Protein AF-A0A2N0W0Y1-F1 (afdb_monomer)

Sequence (70 aa):
MATITVRNLDDEVKELLRIAAAQKGHSMEEEARLILKQALTTPASGVGLGSQLRQRFSLLHVDTLELPSK

pLDDT: mean 84.3, std 10.61, range [56.19, 95.38]

Nearest PDB structures (foldseek):
  2bsq-assembly1_E  TM=5.534E-01  e=1.812E-01  Neisseria gonorrhoeae
  3h87-assembly1_C  TM=7.431E-01  e=6.757E-01  Mycobacterium tuberculosis H37Rv

Radius of gyration: 21.27 Å; Cα contacts (8 Å, |Δi|>4): 16; chains: 1; bounding box: 55×42×42 Å

Solvent-accessible surface area (backbone atoms only — not comparable to full-atom values): 4573 Å² total; per-residue (Å²): 137,90,85,84,85,82,76,90,67,54,68,67,60,54,51,51,43,46,50,53,8,59,77,70,74,47,51,52,67,56,40,52,50,50,50,53,47,47,66,70,67,45,68,78,67,81,57,45,73,68,54,48,50,49,59,72,45,66,84,59,87,73,92,73,81,84,75,79,85,131

Mean predicted aligned error: 11.82 Å

Structure (mmCIF, N/CA/C/O backbone):
data_AF-A0A2N0W0Y1-F1
#
_entry.id   AF-A0A2N0W0Y1-F1
#
loop_
_atom_site.group_PDB
_atom_site.id
_atom_site.type_symbol
_atom_site.label_atom_id
_atom_site.label_alt_id
_atom_site.label_comp_id
_atom_site.label_asym_id
_atom_site.label_entity_id
_atom_site.label_seq_id
_atom_site.pdbx_PDB_ins_code
_atom_site.Cartn_x
_atom_site.Cartn_y
_atom_site.Cartn_z
_atom_site.occupancy
_atom_site.B_iso_or_equiv
_atom_site.auth_seq_id
_atom_site.auth_comp_id
_atom_site.auth_asym_id
_atom_site.auth_atom_id
_atom_site.pdbx_PDB_model_num
ATOM 1 N N . MET A 1 1 ? -7.957 20.524 -2.777 1.00 65.44 1 MET A N 1
ATOM 2 C CA . MET A 1 1 ? -8.051 19.227 -2.074 1.00 65.44 1 MET A CA 1
ATOM 3 C C . MET A 1 1 ? -8.836 18.295 -2.970 1.00 65.44 1 MET A C 1
ATOM 5 O O . MET A 1 1 ? -9.934 18.662 -3.364 1.00 65.44 1 MET A O 1
ATOM 9 N N . ALA A 1 2 ? -8.254 17.169 -3.367 1.00 79.62 2 ALA A N 1
ATOM 10 C CA . ALA A 1 2 ? -9.003 16.118 -4.042 1.00 79.62 2 ALA A CA 1
ATOM 11 C C . ALA A 1 2 ? -9.448 15.122 -2.970 1.00 79.62 2 ALA A C 1
ATOM 13 O O . ALA A 1 2 ? -8.619 14.677 -2.177 1.00 79.62 2 ALA A O 1
ATOM 14 N N . THR A 1 3 ? -10.738 14.811 -2.920 1.00 87.19 3 THR A N 1
ATOM 15 C CA . THR A 1 3 ? -11.292 13.838 -1.974 1.00 87.19 3 THR A CA 1
ATOM 16 C C . THR A 1 3 ? -11.630 12.569 -2.736 1.00 87.19 3 THR A C 1
ATOM 18 O O . THR A 1 3 ? -12.330 12.619 -3.744 1.00 87.19 3 THR A O 1
ATOM 21 N N . ILE A 1 4 ? -11.133 11.436 -2.249 1.00 87.69 4 ILE A N 1
ATOM 22 C CA . ILE A 1 4 ? -11.458 10.110 -2.771 1.00 87.69 4 ILE A CA 1
ATOM 23 C C . ILE A 1 4 ? -12.178 9.357 -1.657 1.00 87.69 4 ILE A C 1
ATOM 25 O O . ILE A 1 4 ? -11.692 9.297 -0.529 1.00 87.69 4 ILE A O 1
ATOM 29 N N . THR A 1 5 ? -13.341 8.789 -1.966 1.00 91.06 5 THR A N 1
ATOM 30 C CA . THR A 1 5 ? -14.094 7.939 -1.039 1.00 91.06 5 THR A CA 1
ATOM 31 C C . THR A 1 5 ? -14.076 6.513 -1.561 1.00 91.06 5 THR A C 1
ATOM 33 O O . THR A 1 5 ? -14.610 6.236 -2.633 1.00 91.06 5 THR A O 1
ATOM 36 N N . VAL A 1 6 ? -13.481 5.604 -0.793 1.00 88.44 6 VAL A N 1
ATOM 37 C CA . VAL A 1 6 ? -13.494 4.168 -1.088 1.00 88.44 6 VAL A CA 1
ATOM 38 C C . VAL A 1 6 ? -14.660 3.546 -0.327 1.00 88.44 6 VAL A C 1
ATOM 40 O O . VAL A 1 6 ? -14.698 3.584 0.901 1.00 88.44 6 VAL A O 1
ATOM 43 N N . ARG A 1 7 ? -15.653 3.030 -1.056 1.00 92.75 7 ARG A N 1
ATOM 44 C CA . ARG A 1 7 ? -16.815 2.340 -0.474 1.00 92.75 7 ARG A CA 1
ATOM 45 C C . ARG A 1 7 ? -16.519 0.847 -0.381 1.00 92.75 7 ARG A C 1
ATOM 47 O O . ARG A 1 7 ? -15.846 0.324 -1.261 1.00 92.75 7 ARG A O 1
ATOM 54 N N . ASN A 1 8 ? -17.073 0.185 0.635 1.00 91.88 8 ASN A N 1
ATOM 55 C CA . ASN A 1 8 ? -16.908 -1.255 0.867 1.00 91.88 8 ASN A CA 1
ATOM 56 C C . ASN A 1 8 ? -15.430 -1.682 0.914 1.00 91.88 8 ASN A C 1
ATOM 58 O O . ASN A 1 8 ? -15.048 -2.663 0.287 1.00 91.88 8 ASN A O 1
ATOM 62 N N . LEU A 1 9 ? -14.590 -0.906 1.608 1.00 90.62 9 LEU A N 1
ATOM 63 C CA . LEU A 1 9 ? -13.213 -1.316 1.865 1.00 90.62 9 LEU A CA 1
ATOM 64 C C . LEU A 1 9 ? -13.229 -2.505 2.828 1.00 90.62 9 LEU A C 1
ATOM 66 O O . LEU A 1 9 ? -13.825 -2.389 3.898 1.00 90.62 9 LEU A O 1
ATOM 70 N N . ASP A 1 10 ? -12.565 -3.598 2.455 1.00 95.12 10 ASP A N 1
ATOM 71 C CA . ASP A 1 10 ? -12.433 -4.770 3.317 1.00 95.12 10 ASP A CA 1
ATOM 72 C C . ASP A 1 10 ? -11.838 -4.385 4.677 1.00 95.12 10 ASP A C 1
ATOM 74 O O . ASP A 1 10 ? -10.832 -3.669 4.759 1.00 95.12 10 ASP A O 1
ATOM 78 N N . ASP A 1 11 ? -12.445 -4.886 5.754 1.00 93.00 11 ASP A N 1
ATOM 79 C CA . ASP A 1 11 ? -12.017 -4.580 7.123 1.00 93.00 11 ASP A CA 1
ATOM 80 C C . ASP A 1 11 ? -10.572 -5.034 7.382 1.00 93.00 11 ASP A C 1
ATOM 82 O O . ASP A 1 11 ? -9.820 -4.356 8.084 1.00 93.00 11 ASP A O 1
ATOM 86 N N . GLU A 1 12 ? -10.144 -6.127 6.744 1.00 95.25 12 GLU A N 1
ATOM 87 C CA . GLU A 1 12 ? -8.755 -6.588 6.783 1.00 95.25 12 GLU A CA 1
ATOM 88 C C . GLU A 1 12 ? -7.801 -5.550 6.175 1.00 95.25 12 GLU A C 1
ATOM 90 O O . GLU A 1 12 ? -6.790 -5.196 6.782 1.00 95.25 12 GLU A O 1
ATOM 95 N N . VAL A 1 13 ? -8.146 -4.989 5.012 1.00 93.00 13 VAL A N 1
ATOM 96 C CA . VAL A 1 13 ? -7.329 -3.964 4.345 1.00 93.00 13 VAL A CA 1
ATOM 97 C C . VAL A 1 13 ? -7.257 -2.697 5.195 1.00 93.00 13 VAL A C 1
ATOM 99 O O . VAL A 1 13 ? -6.198 -2.077 5.299 1.00 93.00 13 VAL A O 1
ATOM 102 N N . LYS A 1 14 ? -8.359 -2.324 5.850 1.00 92.88 14 LYS A N 1
ATOM 103 C CA . LYS A 1 14 ? -8.399 -1.185 6.772 1.00 92.88 14 LYS A CA 1
ATOM 104 C C . LYS A 1 14 ? -7.478 -1.390 7.979 1.00 92.88 14 LYS A C 1
ATOM 106 O O . LYS A 1 14 ? -6.761 -0.459 8.355 1.00 92.88 14 LYS A O 1
ATOM 111 N N . GLU A 1 15 ? -7.464 -2.583 8.572 1.00 95.00 15 GLU A N 1
ATOM 112 C CA . GLU A 1 15 ? -6.563 -2.892 9.688 1.00 95.00 15 GLU A CA 1
ATOM 113 C C . GLU A 1 15 ? -5.098 -2.943 9.255 1.00 95.00 15 GLU A C 1
ATOM 115 O O . GLU A 1 15 ? -4.243 -2.359 9.925 1.00 95.00 15 GLU A O 1
ATOM 120 N N . LEU A 1 16 ? -4.798 -3.544 8.102 1.00 94.75 16 LEU A N 1
ATOM 121 C CA . LEU A 1 16 ? -3.449 -3.536 7.534 1.00 94.75 16 LEU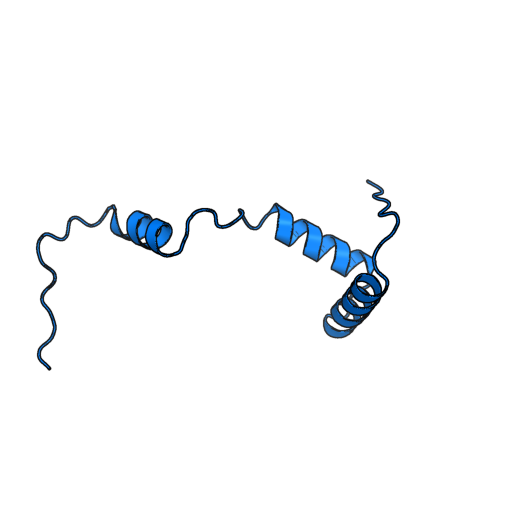 A CA 1
ATOM 122 C C . LEU A 1 16 ? -2.956 -2.107 7.283 1.00 94.75 16 LEU A C 1
ATOM 124 O O . LEU A 1 16 ? -1.821 -1.780 7.631 1.00 94.75 16 LEU A O 1
ATOM 128 N N . LEU A 1 17 ? -3.818 -1.232 6.760 1.00 94.12 17 LEU A N 1
ATOM 129 C CA . LEU A 1 17 ? -3.500 0.179 6.550 1.00 94.12 17 LEU A CA 1
ATOM 130 C C . LEU A 1 17 ? -3.214 0.899 7.877 1.00 94.12 17 LEU A C 1
ATOM 132 O O . LEU A 1 17 ? -2.276 1.692 7.963 1.00 94.12 17 LEU A O 1
ATOM 136 N N . ARG A 1 18 ? -3.982 0.599 8.933 1.00 93.88 18 ARG A N 1
ATOM 137 C CA . ARG A 1 18 ? -3.757 1.150 10.278 1.00 93.88 18 ARG A CA 1
ATOM 138 C C . ARG A 1 18 ? -2.405 0.723 10.843 1.00 93.88 18 ARG A C 1
ATOM 140 O O . ARG A 1 18 ? -1.681 1.553 11.391 1.00 93.88 18 ARG A O 1
ATOM 147 N N . ILE A 1 19 ? -2.076 -0.562 10.721 1.00 95.06 19 ILE A N 1
ATOM 148 C CA . ILE A 1 19 ? -0.818 -1.130 11.213 1.00 95.06 19 ILE A CA 1
ATOM 149 C C . ILE A 1 19 ? 0.364 -0.537 10.441 1.00 95.06 19 ILE A C 1
ATOM 151 O O . ILE A 1 19 ? 1.316 -0.074 11.065 1.00 95.06 19 ILE A O 1
ATOM 155 N N . ALA A 1 20 ? 0.287 -0.490 9.109 1.00 93.56 20 ALA A N 1
ATOM 156 C CA . ALA A 1 20 ? 1.333 0.076 8.260 1.00 93.56 20 ALA A CA 1
ATOM 157 C C . ALA A 1 20 ? 1.603 1.554 8.586 1.00 93.56 20 ALA A C 1
ATOM 159 O O . ALA A 1 20 ? 2.758 1.959 8.725 1.00 93.56 20 ALA A O 1
ATOM 160 N N . ALA A 1 21 ? 0.543 2.342 8.793 1.00 95.38 21 ALA A N 1
ATOM 161 C CA . ALA A 1 21 ? 0.653 3.743 9.184 1.00 95.38 21 ALA A CA 1
ATOM 162 C C . ALA A 1 21 ? 1.329 3.908 10.557 1.00 95.38 21 ALA A C 1
ATOM 164 O O . ALA A 1 21 ? 2.251 4.712 10.708 1.00 95.38 21 ALA A O 1
ATOM 165 N N . ALA A 1 22 ? 0.926 3.097 11.544 1.00 94.75 22 ALA A N 1
ATOM 166 C CA . ALA A 1 22 ? 1.513 3.112 12.884 1.00 94.75 22 ALA A CA 1
ATOM 167 C C . ALA A 1 22 ? 2.998 2.714 12.878 1.00 94.75 22 ALA A C 1
ATOM 169 O O . ALA A 1 22 ? 3.802 3.345 13.560 1.00 94.75 22 ALA A O 1
ATOM 170 N N . GLN A 1 23 ? 3.377 1.713 12.078 1.00 94.69 23 GLN A N 1
ATOM 171 C CA . GLN A 1 23 ? 4.770 1.276 11.930 1.00 94.69 23 GLN A CA 1
ATOM 172 C C . GLN A 1 23 ? 5.668 2.365 11.335 1.00 94.69 23 GLN A C 1
ATOM 174 O O . GLN A 1 23 ? 6.832 2.477 11.713 1.00 94.69 23 GLN A O 1
ATOM 179 N N . LYS A 1 24 ? 5.134 3.171 10.414 1.00 92.50 24 LYS A N 1
ATOM 180 C CA . LYS A 1 24 ? 5.871 4.250 9.742 1.00 92.50 24 LYS A CA 1
ATOM 181 C C . LYS A 1 24 ? 5.775 5.601 10.458 1.00 92.50 24 LYS A C 1
ATOM 183 O O . LYS A 1 24 ? 6.438 6.546 10.045 1.00 92.50 24 LYS A O 1
ATOM 188 N N . GLY A 1 25 ? 4.985 5.703 11.530 1.00 94.06 25 GLY A N 1
ATOM 189 C CA . GLY A 1 25 ? 4.822 6.940 12.301 1.00 94.06 25 GLY A CA 1
ATOM 190 C C . GLY A 1 25 ? 4.017 8.022 11.574 1.00 94.06 25 GLY A C 1
ATOM 191 O O . GLY A 1 25 ? 4.247 9.214 11.786 1.00 94.06 25 GLY A O 1
ATOM 192 N N . HIS A 1 26 ? 3.087 7.630 10.702 1.00 93.94 26 HIS A N 1
ATOM 193 C CA . HIS A 1 26 ? 2.245 8.549 9.936 1.00 93.94 26 HIS A CA 1
ATOM 194 C C . HIS A 1 26 ? 0.755 8.270 10.155 1.00 93.94 26 HIS A C 1
ATOM 196 O O . HIS A 1 26 ? 0.367 7.262 10.747 1.00 93.94 26 HIS A O 1
ATOM 202 N N . SER A 1 27 ? -0.104 9.193 9.713 1.00 93.25 27 SER A N 1
ATOM 203 C CA . SER A 1 27 ? -1.550 8.980 9.771 1.00 93.25 27 SER A CA 1
ATOM 204 C C . SER A 1 27 ? -1.982 7.929 8.746 1.00 93.25 27 SER A C 1
ATOM 206 O O . SER A 1 27 ? -1.325 7.713 7.728 1.00 93.25 27 SER A O 1
ATOM 208 N N . MET A 1 28 ? -3.129 7.299 8.991 1.00 93.06 28 MET A N 1
ATOM 209 C CA . MET A 1 28 ? -3.725 6.349 8.04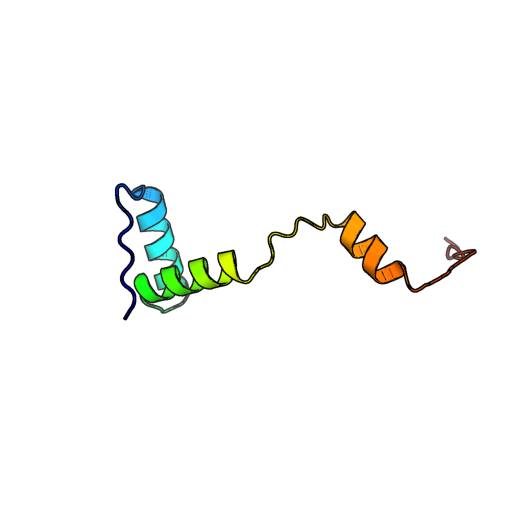8 1.00 93.06 28 MET A CA 1
ATOM 210 C C . MET A 1 28 ? -3.968 6.980 6.664 1.00 93.06 28 MET A C 1
ATOM 212 O O . MET A 1 28 ? -3.776 6.325 5.643 1.00 93.06 28 MET A O 1
ATOM 216 N N . GLU A 1 29 ? -4.360 8.259 6.624 1.00 92.06 29 GLU A N 1
ATOM 217 C CA . GLU A 1 29 ? -4.552 9.003 5.374 1.00 92.06 29 GLU A CA 1
ATOM 218 C C . GLU A 1 29 ? -3.229 9.214 4.625 1.00 92.06 29 GLU A C 1
ATOM 220 O O . GLU A 1 29 ? -3.168 9.031 3.409 1.00 92.06 29 GLU A O 1
ATOM 225 N N . GLU A 1 30 ? -2.165 9.581 5.344 1.00 93.19 30 GLU A N 1
ATOM 226 C CA . GLU A 1 30 ? -0.836 9.756 4.757 1.00 93.19 30 GLU A CA 1
ATOM 227 C C . GLU A 1 30 ? -0.334 8.444 4.154 1.00 93.19 30 GLU A C 1
ATOM 229 O O . GLU A 1 30 ? 0.113 8.422 3.009 1.00 93.19 30 GLU A O 1
ATOM 234 N N . GLU A 1 31 ? -0.484 7.338 4.884 1.00 94.81 31 GLU A N 1
ATOM 235 C CA . GLU A 1 31 ? -0.085 6.018 4.404 1.00 94.81 31 GLU A CA 1
ATOM 236 C C . GLU A 1 31 ? -0.870 5.614 3.151 1.00 94.81 31 GLU A C 1
ATOM 238 O O . GLU A 1 31 ? -0.278 5.177 2.163 1.00 94.81 31 GLU A O 1
ATOM 243 N N . ALA A 1 32 ? -2.187 5.849 3.129 1.00 92.50 32 ALA A N 1
ATOM 244 C CA . ALA A 1 32 ? -3.005 5.617 1.940 1.00 92.50 32 ALA A CA 1
ATOM 245 C C . ALA A 1 32 ? -2.507 6.438 0.743 1.00 92.50 32 ALA A C 1
ATOM 247 O O . ALA A 1 32 ? -2.420 5.930 -0.378 1.00 92.50 32 ALA A O 1
ATOM 248 N N . ARG A 1 33 ? -2.131 7.701 0.970 1.00 92.44 33 ARG A N 1
ATOM 249 C CA . ARG A 1 33 ? -1.609 8.579 -0.080 1.00 92.44 33 ARG A CA 1
ATOM 250 C C . ARG A 1 33 ? -0.262 8.100 -0.607 1.00 92.44 33 ARG A C 1
ATOM 252 O O . ARG A 1 33 ? -0.045 8.129 -1.818 1.00 92.44 33 ARG A O 1
ATOM 259 N N . LEU A 1 34 ? 0.627 7.646 0.274 1.00 92.62 34 LEU A N 1
ATOM 260 C CA . LEU A 1 34 ? 1.925 7.091 -0.104 1.00 92.62 34 LEU A CA 1
ATOM 261 C C . LEU A 1 34 ? 1.770 5.800 -0.907 1.00 92.62 34 LEU A C 1
ATOM 263 O O . LEU A 1 34 ? 2.415 5.670 -1.945 1.00 92.62 34 LEU A O 1
ATOM 267 N N . ILE A 1 35 ? 0.888 4.893 -0.483 1.00 91.56 35 ILE A N 1
ATOM 268 C CA . ILE A 1 35 ? 0.599 3.646 -1.202 1.00 91.56 35 ILE A CA 1
ATOM 269 C C . ILE A 1 35 ? 0.030 3.948 -2.587 1.00 91.56 35 ILE A C 1
ATOM 271 O O . ILE A 1 35 ? 0.540 3.430 -3.577 1.00 91.56 35 ILE A O 1
ATOM 275 N N . LEU A 1 36 ? -0.973 4.827 -2.688 1.00 91.12 36 LEU A N 1
ATOM 276 C CA . LEU A 1 36 ? -1.543 5.229 -3.978 1.00 91.12 36 LEU A CA 1
ATOM 277 C C . LEU A 1 36 ? -0.489 5.875 -4.877 1.00 91.12 36 LEU A C 1
ATOM 279 O O . LEU A 1 36 ? -0.389 5.538 -6.055 1.00 91.12 36 LEU A O 1
ATOM 283 N N . LYS A 1 37 ? 0.343 6.764 -4.326 1.00 90.69 37 LYS A N 1
ATOM 284 C CA . LYS A 1 37 ? 1.445 7.372 -5.071 1.00 90.69 37 LYS A CA 1
ATOM 285 C C . LYS A 1 37 ? 2.402 6.302 -5.576 1.00 90.69 37 LYS A C 1
ATOM 287 O O . LYS A 1 37 ? 2.693 6.303 -6.765 1.00 90.69 37 LYS A O 1
ATOM 292 N N . GLN A 1 38 ? 2.866 5.394 -4.720 1.00 89.25 38 GLN A N 1
ATOM 293 C CA . GLN A 1 38 ? 3.787 4.319 -5.094 1.00 89.25 38 GLN A CA 1
ATOM 294 C C . GLN A 1 38 ? 3.179 3.392 -6.142 1.00 89.25 38 GLN A C 1
ATOM 296 O O . GLN A 1 38 ? 3.847 3.099 -7.125 1.00 89.25 38 GLN A O 1
ATOM 301 N N . ALA A 1 39 ? 1.922 2.985 -5.991 1.00 88.81 39 ALA A N 1
ATOM 302 C CA . ALA A 1 39 ? 1.236 2.131 -6.955 1.00 88.81 39 ALA A CA 1
ATOM 303 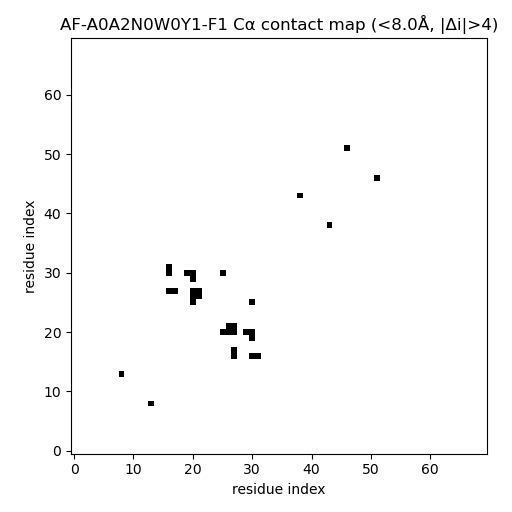C C . ALA A 1 39 ? 1.091 2.794 -8.336 1.00 88.81 39 ALA A C 1
ATOM 305 O O . ALA A 1 39 ? 1.155 2.110 -9.351 1.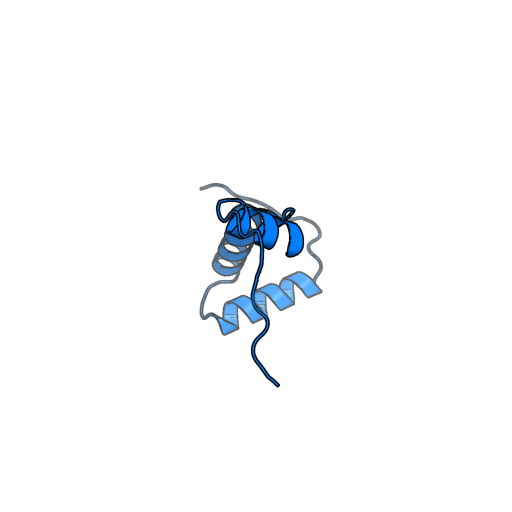00 88.81 39 ALA A O 1
ATOM 306 N N . LEU A 1 40 ? 0.921 4.121 -8.381 1.00 87.25 40 LEU A N 1
ATOM 307 C CA . LEU A 1 40 ? 0.755 4.879 -9.626 1.00 87.25 40 LEU A CA 1
ATOM 308 C C . LEU A 1 40 ? 2.078 5.367 -10.241 1.00 87.25 40 LEU A C 1
ATOM 310 O O . LEU A 1 40 ? 2.141 5.583 -11.448 1.00 87.25 40 LEU A O 1
ATOM 314 N N . THR A 1 41 ? 3.123 5.580 -9.434 1.00 83.56 41 THR A N 1
ATOM 315 C CA . THR A 1 41 ? 4.448 6.036 -9.910 1.00 83.56 41 THR A CA 1
ATOM 316 C C . THR A 1 41 ? 5.439 4.911 -10.117 1.00 83.56 41 THR A C 1
ATOM 318 O O . THR A 1 41 ? 6.378 5.081 -10.889 1.00 83.56 41 THR A O 1
ATOM 321 N N . THR A 1 42 ? 5.241 3.765 -9.471 1.00 70.44 42 THR A N 1
ATOM 322 C CA . THR A 1 42 ? 5.941 2.548 -9.860 1.00 70.44 42 THR A CA 1
ATOM 323 C C . THR A 1 42 ? 5.347 2.156 -11.202 1.00 70.44 42 THR A C 1
ATOM 325 O O . THR A 1 42 ? 4.172 1.783 -11.231 1.00 70.44 42 THR A O 1
ATOM 328 N N . PRO A 1 43 ? 6.084 2.272 -12.325 1.00 61.12 43 PRO A N 1
ATOM 329 C CA . PRO A 1 43 ? 5.581 1.716 -13.564 1.00 61.12 43 PRO A CA 1
ATOM 330 C C . PRO A 1 43 ? 5.300 0.255 -13.253 1.00 61.12 43 PRO A C 1
ATOM 332 O O . PRO A 1 43 ? 6.191 -0.427 -12.736 1.00 61.12 43 PRO A O 1
ATOM 335 N N . ALA A 1 44 ? 4.066 -0.201 -13.501 1.00 59.41 44 ALA A N 1
ATOM 336 C CA . ALA A 1 44 ? 3.776 -1.624 -13.514 1.00 59.41 44 ALA A CA 1
ATOM 337 C C . ALA A 1 44 ? 4.930 -2.240 -14.293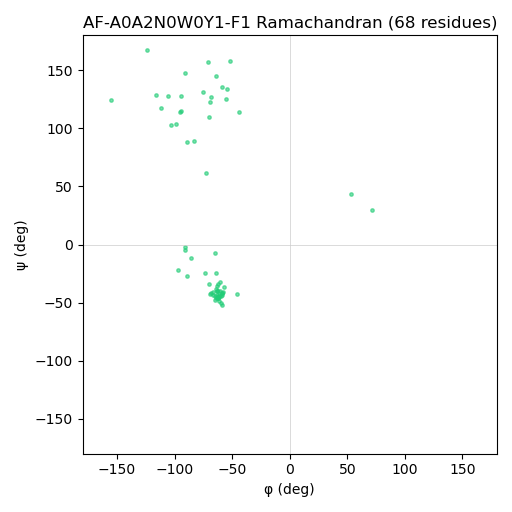 1.00 59.41 44 ALA A C 1
ATOM 339 O O . ALA A 1 44 ? 5.164 -1.865 -15.445 1.00 59.41 44 ALA A O 1
ATOM 340 N N . SER A 1 45 ? 5.749 -3.041 -13.624 1.00 58.22 45 SER A N 1
ATOM 341 C CA . SER A 1 45 ? 6.956 -3.621 -14.184 1.00 58.22 45 SER A CA 1
ATOM 342 C C . SER A 1 45 ? 6.530 -4.707 -15.173 1.00 58.22 45 SER A C 1
ATOM 344 O O . SER A 1 45 ? 6.840 -5.877 -15.022 1.00 58.22 45 SER A O 1
ATOM 346 N N . GLY A 1 46 ?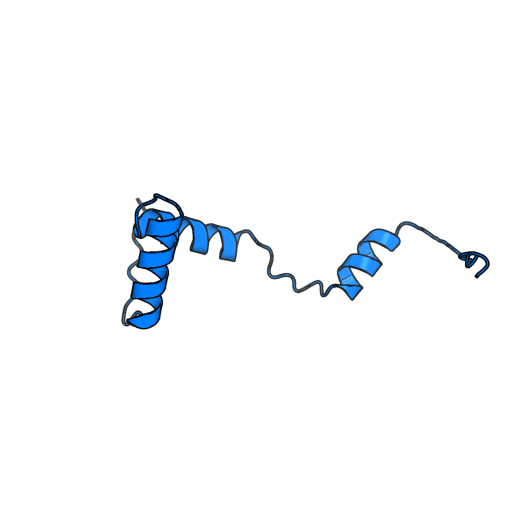 5.802 -4.312 -16.222 1.00 56.19 46 GLY A N 1
ATOM 347 C CA . GLY A 1 46 ? 5.469 -5.118 -17.389 1.00 56.19 46 GLY A CA 1
ATOM 348 C C . GLY A 1 46 ? 6.716 -5.479 -18.189 1.00 56.19 46 GLY A C 1
ATOM 349 O O . GLY A 1 46 ? 6.677 -6.311 -19.088 1.00 56.19 46 GLY A O 1
ATOM 350 N N . VAL A 1 47 ? 7.857 -4.903 -17.824 1.00 60.03 47 VAL A N 1
ATOM 351 C CA . VAL A 1 47 ? 9.167 -5.361 -18.239 1.00 60.03 47 VAL A CA 1
ATOM 352 C C . VAL A 1 47 ? 9.611 -6.390 -17.200 1.00 60.03 47 VAL A C 1
ATOM 354 O O . VAL A 1 47 ? 10.226 -6.041 -16.191 1.00 60.03 47 VAL A O 1
ATOM 357 N N . GLY A 1 48 ? 9.246 -7.657 -17.421 1.00 72.31 48 GLY A N 1
ATOM 358 C CA . GLY A 1 48 ? 9.753 -8.771 -16.618 1.00 72.31 48 GLY A CA 1
ATOM 359 C C . GLY A 1 48 ? 11.284 -8.745 -16.550 1.00 72.31 48 GLY A C 1
ATOM 360 O O . GLY A 1 48 ? 11.937 -8.156 -17.416 1.00 72.31 48 GLY A O 1
ATOM 361 N N . LEU A 1 49 ? 11.868 -9.384 -15.531 1.00 76.19 49 LEU A N 1
ATOM 362 C CA . LEU A 1 49 ? 13.317 -9.363 -15.269 1.00 76.19 49 LEU A CA 1
ATOM 363 C C . LEU A 1 49 ? 14.155 -9.594 -16.543 1.00 76.19 49 LEU A C 1
ATOM 365 O O . LEU A 1 49 ? 15.119 -8.873 -16.787 1.00 76.19 49 LEU A O 1
ATOM 369 N N . GLY A 1 50 ? 13.743 -10.544 -17.393 1.00 78.00 50 GLY A N 1
ATOM 370 C CA . GLY A 1 50 ? 14.408 -10.842 -18.666 1.00 78.00 50 GLY A CA 1
ATOM 371 C C . GLY A 1 50 ? 14.394 -9.679 -19.664 1.00 78.00 50 GLY A C 1
ATOM 372 O O . GLY A 1 50 ? 15.410 -9.398 -20.295 1.00 78.00 50 GLY A O 1
ATOM 373 N N . SER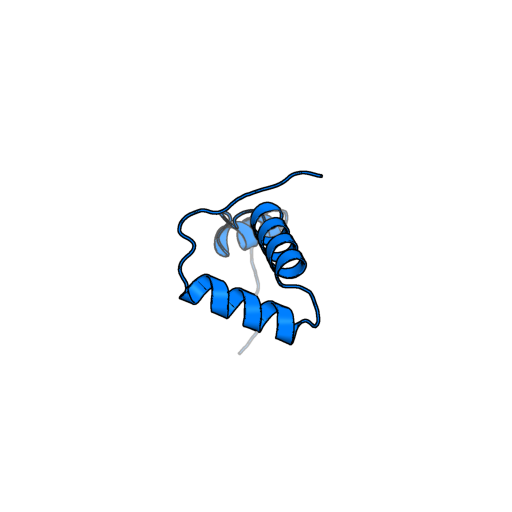 A 1 51 ? 13.284 -8.948 -19.763 1.00 80.25 51 SER A N 1
ATOM 374 C CA . SER A 1 51 ? 13.173 -7.768 -20.626 1.00 80.25 51 SER A CA 1
ATOM 375 C C . SER A 1 51 ? 14.013 -6.600 -20.093 1.00 80.25 51 SER A C 1
ATOM 377 O O . SER A 1 51 ? 14.619 -5.879 -20.884 1.00 80.25 51 SER A O 1
ATOM 379 N N . GLN A 1 52 ? 14.134 -6.456 -18.766 1.00 80.94 52 GLN A N 1
ATOM 380 C CA . GLN A 1 52 ? 15.011 -5.446 -18.161 1.00 80.94 52 GLN A CA 1
ATOM 381 C C . GLN A 1 52 ? 16.486 -5.780 -18.377 1.00 80.94 52 GLN A C 1
ATOM 383 O O . GLN A 1 52 ? 17.270 -4.894 -18.718 1.00 80.94 52 GLN A O 1
ATOM 388 N N . LEU A 1 53 ? 16.862 -7.054 -18.217 1.00 81.69 53 LEU A N 1
ATOM 389 C CA . LEU A 1 53 ? 18.211 -7.523 -18.525 1.00 81.69 53 LEU A CA 1
ATOM 390 C C . LEU A 1 53 ? 18.535 -7.240 -19.992 1.00 81.69 53 LEU A C 1
ATOM 392 O O . LEU A 1 53 ? 19.521 -6.571 -20.289 1.00 81.69 53 LEU A O 1
ATOM 396 N N . ARG A 1 54 ? 17.662 -7.669 -20.909 1.00 80.12 54 ARG A N 1
ATOM 397 C CA . ARG A 1 54 ? 17.858 -7.471 -22.346 1.00 80.12 54 ARG A CA 1
ATOM 398 C C . ARG A 1 54 ? 18.000 -5.996 -22.706 1.00 80.12 54 ARG A C 1
ATOM 400 O O . ARG A 1 54 ? 18.870 -5.667 -23.497 1.00 80.12 54 ARG A O 1
ATOM 407 N N . GLN A 1 55 ? 17.207 -5.104 -22.111 1.00 83.31 55 GLN A N 1
ATOM 408 C CA . GLN A 1 55 ? 17.347 -3.664 -22.333 1.00 83.31 55 GLN A CA 1
ATOM 409 C C . GLN A 1 55 ? 18.698 -3.134 -21.834 1.00 83.31 55 GLN A C 1
ATOM 411 O O . GLN A 1 55 ? 19.369 -2.415 -22.571 1.00 83.31 55 GLN A O 1
ATOM 416 N N . ARG A 1 56 ? 19.133 -3.514 -20.626 1.00 83.31 56 ARG A N 1
ATOM 417 C CA . ARG A 1 56 ? 20.431 -3.087 -20.068 1.00 83.31 56 ARG A CA 1
ATOM 418 C C . ARG A 1 56 ? 21.616 -3.541 -20.917 1.00 83.31 56 ARG A C 1
ATOM 420 O O . ARG A 1 56 ? 22.548 -2.771 -21.109 1.00 83.31 56 ARG A O 1
ATOM 427 N N . PHE A 1 57 ? 21.558 -4.761 -21.443 1.00 83.31 57 PHE A N 1
ATOM 428 C CA . PHE A 1 57 ? 22.618 -5.330 -22.273 1.00 83.31 57 PHE A CA 1
ATOM 429 C C . PHE A 1 57 ? 22.426 -5.068 -23.777 1.00 83.31 57 PHE A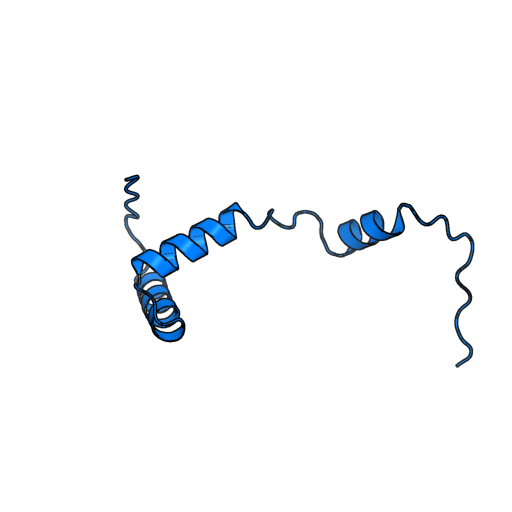 C 1
ATOM 431 O O . PHE A 1 57 ? 23.302 -5.413 -24.556 1.00 83.31 57 PHE A O 1
ATOM 438 N N . SER A 1 58 ? 21.339 -4.412 -24.209 1.00 82.50 58 SER A N 1
ATOM 439 C CA . SER A 1 58 ? 21.063 -4.162 -25.639 1.00 82.50 58 SER A CA 1
ATOM 440 C C . SER A 1 58 ? 22.084 -3.252 -26.327 1.00 82.50 58 SER A C 1
ATOM 442 O O . SER A 1 58 ? 22.249 -3.327 -27.540 1.00 82.50 58 SER A O 1
ATOM 444 N N . LEU A 1 59 ? 22.777 -2.408 -25.557 1.00 78.25 59 LEU A N 1
ATOM 445 C CA . LEU A 1 59 ? 23.850 -1.541 -26.052 1.00 78.25 59 LEU A CA 1
ATOM 446 C C . LEU A 1 59 ? 25.215 -2.247 -26.078 1.00 78.25 59 LEU A C 1
ATOM 448 O O . LEU A 1 59 ? 26.162 -1.728 -26.664 1.00 78.25 59 LEU A O 1
ATOM 452 N N . LEU A 1 60 ? 25.322 -3.422 -25.454 1.00 82.25 60 LEU A N 1
ATOM 453 C CA . LEU A 1 60 ? 26.542 -4.213 -25.383 1.00 82.25 60 LEU A CA 1
ATOM 454 C C . LEU A 1 60 ? 26.480 -5.308 -26.452 1.0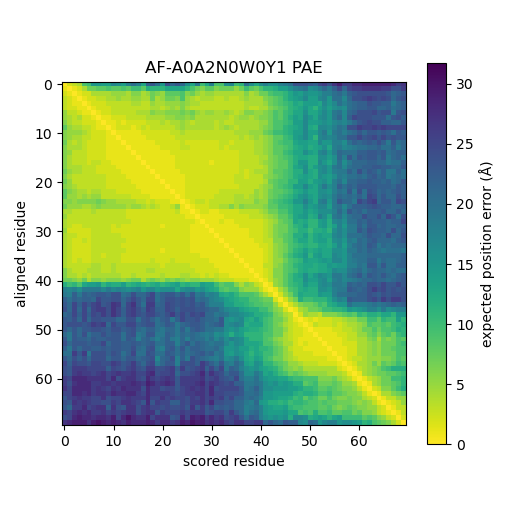0 82.25 60 LEU A C 1
ATOM 456 O O . LEU A 1 60 ? 25.795 -6.315 -26.294 1.00 82.25 60 LEU A O 1
ATOM 460 N N . HIS A 1 61 ? 27.210 -5.111 -27.547 1.00 70.19 61 HIS A N 1
ATOM 461 C CA . HIS A 1 61 ? 27.433 -6.157 -28.544 1.00 70.19 61 HIS A CA 1
ATOM 462 C C . HIS A 1 61 ? 28.590 -7.029 -28.058 1.00 70.19 61 HIS A C 1
ATOM 464 O O . HIS A 1 61 ? 29.752 -6.718 -28.303 1.00 70.19 61 HIS A O 1
ATOM 470 N N . VAL A 1 62 ? 28.272 -8.063 -27.278 1.00 71.75 62 VAL A N 1
ATOM 471 C CA . VAL A 1 62 ? 29.271 -9.020 -26.792 1.00 71.75 62 VAL A CA 1
ATOM 472 C C . VAL A 1 62 ? 29.153 -10.296 -27.609 1.00 71.75 62 VAL A C 1
ATOM 474 O O . VAL A 1 62 ? 28.242 -11.091 -27.391 1.00 71.75 62 VAL A O 1
ATOM 477 N N . ASP A 1 63 ? 30.074 -10.481 -28.551 1.00 70.88 63 ASP A N 1
ATOM 478 C CA . ASP A 1 63 ? 30.098 -11.655 -29.429 1.00 70.88 63 ASP A CA 1
ATOM 479 C C . ASP A 1 63 ? 30.568 -12.921 -28.695 1.00 70.88 63 ASP A C 1
ATOM 481 O O . ASP A 1 63 ? 30.231 -14.040 -29.084 1.00 70.88 63 ASP A O 1
ATOM 485 N N . THR A 1 64 ? 31.341 -12.782 -27.610 1.00 73.44 64 THR A N 1
ATOM 486 C CA . THR A 1 64 ? 31.771 -13.912 -26.772 1.00 73.44 64 THR A CA 1
ATOM 487 C C . THR A 1 64 ? 32.081 -13.444 -25.346 1.00 73.44 64 THR A C 1
ATOM 489 O O . THR A 1 64 ? 32.885 -12.537 -25.144 1.00 73.44 64 THR A O 1
ATOM 492 N N . LEU A 1 65 ? 31.426 -14.047 -24.348 1.00 77.44 65 LEU A N 1
ATOM 493 C CA . LEU A 1 65 ? 31.756 -13.884 -22.928 1.00 77.44 65 LEU A CA 1
ATOM 494 C C . LEU A 1 65 ? 32.666 -15.040 -22.524 1.00 77.44 65 LEU A C 1
ATOM 496 O O . LEU A 1 65 ? 32.226 -16.191 -22.522 1.00 77.44 65 LEU A O 1
ATOM 500 N N . GLU A 1 66 ? 33.919 -14.747 -22.188 1.00 79.75 66 GLU A N 1
ATOM 501 C CA . GLU A 1 66 ? 34.807 -15.775 -21.653 1.00 79.75 66 GLU A CA 1
ATOM 502 C C . GLU A 1 66 ? 34.342 -16.182 -20.254 1.00 79.75 66 GLU A C 1
ATOM 504 O O . GLU A 1 66 ? 34.193 -15.354 -19.350 1.00 79.75 66 GLU A O 1
ATOM 509 N N . LEU A 1 67 ? 34.063 -17.474 -20.092 1.00 78.88 67 LEU A N 1
ATOM 510 C CA . LEU A 1 67 ? 33.698 -18.043 -18.804 1.00 78.88 67 LEU A CA 1
ATOM 511 C C . LEU A 1 67 ? 34.963 -18.166 -17.945 1.00 78.88 67 LEU A C 1
ATOM 513 O O . LEU A 1 67 ? 35.964 -18.701 -18.428 1.00 78.88 67 LEU A O 1
ATOM 517 N N . PRO A 1 68 ? 34.937 -17.711 -16.681 1.00 81.44 68 PRO A N 1
ATOM 518 C CA . PRO A 1 68 ? 36.087 -17.851 -15.804 1.00 81.44 68 PRO A CA 1
ATOM 519 C C . PRO A 1 68 ? 36.384 -19.328 -15.531 1.00 81.44 68 PRO A C 1
ATOM 521 O O . PRO A 1 68 ? 35.475 -20.158 -15.421 1.00 81.44 68 PRO A O 1
ATOM 524 N N . SER A 1 69 ? 37.672 -19.646 -15.407 1.00 78.62 69 SER A N 1
ATOM 525 C CA . SER A 1 69 ? 38.152 -20.969 -15.014 1.00 78.62 69 SER A CA 1
ATOM 526 C C . SER A 1 69 ? 37.595 -21.341 -13.638 1.00 78.62 69 SER A C 1
ATOM 528 O O . SER A 1 69 ? 37.583 -20.511 -12.728 1.00 78.62 69 SER A O 1
ATOM 530 N N . LYS A 1 70 ? 37.123 -22.583 -13.521 1.00 69.12 70 LYS A N 1
ATOM 531 C CA . LYS A 1 70 ? 36.550 -23.164 -12.301 1.00 69.12 70 LYS A CA 1
ATOM 532 C C . LYS A 1 70 ? 37.521 -23.155 -11.121 1.00 69.12 70 LYS A C 1
ATOM 534 O O . LYS A 1 70 ? 38.716 -23.443 -11.352 1.00 69.12 70 LYS A O 1
#

Secondary structure (DSSP, 8-state):
------SS--HHHHHHHHHHHHHHTS-HHHHHHHHHHHHHHS----S-HHHHHHHHHTT---S--PPPP-

Foldseek 3Di:
DDDDDDPPDDPVVVVVLVVVCVVVVHDSVVSVVVVVCCVVVVPPCPCPPVNVVCVVCVVPPDPDDDDDDD